Protein AF-V2WUB5-F1 (afdb_monomer_lite)

Structure (mmCIF, N/CA/C/O backbone):
data_AF-V2WUB5-F1
#
_entry.id   AF-V2WUB5-F1
#
loop_
_atom_site.group_PDB
_atom_site.id
_atom_site.type_symbol
_atom_site.label_atom_id
_atom_site.label_alt_id
_atom_site.label_comp_id
_atom_site.label_asym_id
_atom_site.label_entity_id
_atom_site.label_seq_id
_atom_site.pdbx_PDB_ins_code
_atom_site.Cartn_x
_atom_site.Cartn_y
_atom_site.Cartn_z
_atom_site.occupancy
_atom_site.B_iso_or_equiv
_atom_site.auth_seq_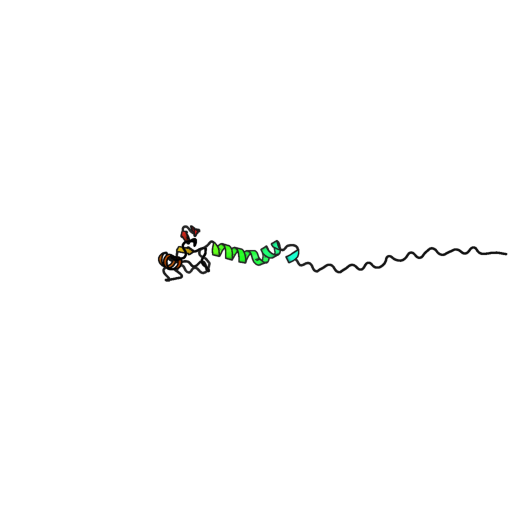id
_atom_site.auth_comp_id
_atom_site.auth_asym_id
_atom_site.auth_atom_id
_atom_site.pdbx_PDB_model_num
ATOM 1 N N . MET A 1 1 ? 52.604 6.170 -103.3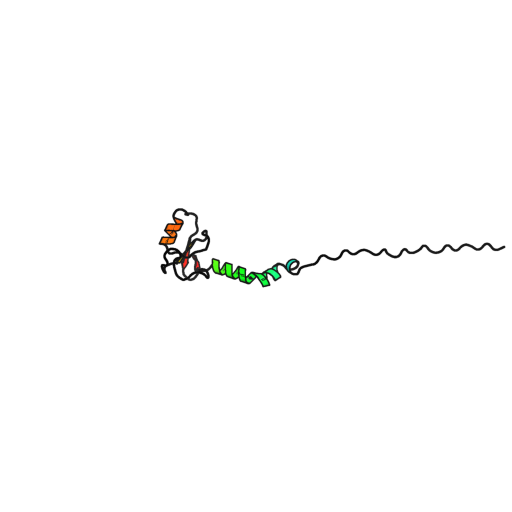36 1.00 46.12 1 MET A N 1
ATOM 2 C CA . MET A 1 1 ? 52.051 7.366 -102.669 1.00 46.12 1 MET A CA 1
ATOM 3 C C . MET A 1 1 ? 50.976 6.858 -101.734 1.00 46.12 1 MET A C 1
ATOM 5 O O . MET A 1 1 ? 49.838 6.684 -102.141 1.00 46.12 1 MET A O 1
ATOM 9 N N . GLU A 1 2 ? 51.414 6.445 -100.551 1.00 41.62 2 GLU A N 1
ATOM 10 C CA . GLU A 1 2 ? 50.585 5.855 -99.503 1.00 41.62 2 GLU A CA 1
ATOM 11 C C . GLU A 1 2 ? 49.946 6.977 -98.682 1.00 41.62 2 GLU A C 1
ATOM 13 O O . GLU A 1 2 ? 50.631 7.923 -98.295 1.00 41.62 2 GLU A O 1
ATOM 18 N N . THR A 1 3 ? 48.652 6.868 -98.395 1.00 45.72 3 THR A N 1
ATOM 19 C CA . THR A 1 3 ? 48.015 7.601 -97.295 1.00 45.72 3 THR A CA 1
ATOM 20 C C . THR A 1 3 ? 47.605 6.574 -96.244 1.00 45.72 3 THR A C 1
ATOM 22 O O . THR A 1 3 ? 46.828 5.680 -96.582 1.00 45.72 3 THR A O 1
ATOM 25 N N . PRO A 1 4 ? 48.110 6.650 -95.001 1.00 48.47 4 PRO A N 1
ATOM 26 C CA . PRO A 1 4 ? 47.737 5.704 -93.963 1.00 48.47 4 PRO A CA 1
ATOM 27 C C . PRO A 1 4 ? 46.370 6.078 -93.385 1.00 48.47 4 PRO A C 1
ATOM 29 O O . PRO A 1 4 ? 46.144 7.205 -92.937 1.00 48.47 4 PRO A O 1
ATOM 32 N N . GLU A 1 5 ? 45.454 5.113 -93.397 1.00 49.03 5 GLU A N 1
ATOM 33 C CA . GLU A 1 5 ? 44.174 5.196 -92.705 1.00 49.03 5 GLU A CA 1
ATOM 34 C C . GLU A 1 5 ? 44.424 5.303 -91.195 1.00 49.03 5 GLU A C 1
ATOM 36 O O . GLU A 1 5 ? 45.110 4.484 -90.581 1.00 49.03 5 GLU A O 1
ATOM 41 N N . THR A 1 6 ? 43.906 6.372 -90.596 1.00 44.94 6 THR A N 1
ATOM 42 C CA . THR A 1 6 ? 44.076 6.657 -89.172 1.00 44.94 6 THR A CA 1
ATOM 43 C C . THR A 1 6 ? 43.102 5.795 -88.374 1.00 44.94 6 THR A C 1
ATOM 45 O O . THR A 1 6 ? 41.900 6.050 -88.363 1.00 44.94 6 THR A O 1
ATOM 48 N N . VAL A 1 7 ? 43.624 4.773 -87.696 1.00 50.88 7 VAL A N 1
ATOM 49 C CA . VAL A 1 7 ? 42.880 3.979 -86.710 1.00 50.88 7 VAL A CA 1
ATOM 50 C C . VAL A 1 7 ? 42.574 4.865 -85.501 1.00 50.88 7 VAL A C 1
ATOM 52 O O . VAL A 1 7 ? 43.479 5.298 -84.788 1.00 50.88 7 VAL A O 1
ATOM 55 N N . THR A 1 8 ? 41.294 5.151 -85.266 1.00 49.06 8 THR A N 1
ATOM 56 C CA . THR A 1 8 ? 40.831 5.841 -84.056 1.00 49.06 8 THR A CA 1
ATOM 57 C C . THR A 1 8 ? 40.921 4.897 -82.852 1.00 49.06 8 THR A C 1
ATOM 59 O O . THR A 1 8 ? 40.407 3.778 -82.945 1.00 49.06 8 THR A O 1
ATOM 62 N N . PRO A 1 9 ? 41.515 5.306 -81.715 1.00 46.91 9 PRO A N 1
ATOM 63 C CA . PRO A 1 9 ? 41.536 4.469 -80.527 1.00 46.91 9 PRO A CA 1
ATOM 64 C C . PRO A 1 9 ? 40.128 4.340 -79.939 1.00 46.91 9 PRO A C 1
ATOM 66 O O . PRO A 1 9 ? 39.343 5.290 -79.937 1.00 46.91 9 PRO A O 1
ATOM 69 N N . ALA A 1 10 ? 39.820 3.135 -79.460 1.00 47.91 10 ALA A N 1
ATOM 70 C CA . ALA A 1 10 ? 38.578 2.804 -78.782 1.00 47.91 10 ALA A CA 1
ATOM 71 C C . ALA A 1 10 ? 38.353 3.729 -77.577 1.00 47.91 10 ALA A C 1
ATOM 73 O O . ALA A 1 10 ? 39.272 3.980 -76.801 1.00 47.91 10 ALA A O 1
ATOM 74 N N . ALA A 1 11 ? 37.121 4.223 -77.448 1.00 50.16 11 ALA A N 1
ATOM 75 C CA . ALA A 1 11 ? 36.694 5.111 -76.381 1.00 50.16 11 ALA A CA 1
ATOM 76 C C . ALA A 1 11 ? 37.055 4.547 -74.999 1.00 50.16 11 ALA A C 1
ATOM 78 O O . ALA A 1 11 ? 36.709 3.409 -74.673 1.00 50.16 11 ALA A O 1
ATOM 79 N N . ASP A 1 12 ? 37.718 5.380 -74.197 1.00 55.75 12 ASP A N 1
ATOM 80 C CA . ASP A 1 12 ? 38.041 5.133 -72.799 1.00 55.75 12 ASP A CA 1
ATOM 81 C C . ASP A 1 12 ? 36.807 4.647 -72.027 1.00 55.75 12 ASP A C 1
ATOM 83 O O . ASP A 1 12 ? 35.850 5.393 -71.780 1.00 55.75 12 ASP A O 1
ATOM 87 N N . VAL A 1 13 ? 36.833 3.378 -71.615 1.00 55.16 13 VAL A N 1
ATOM 88 C CA . 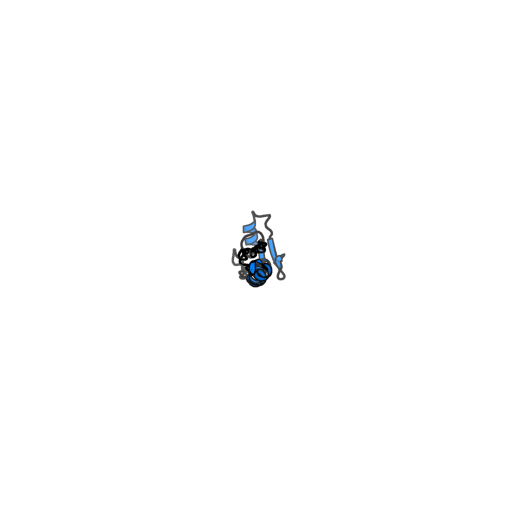VAL A 1 13 ? 35.889 2.839 -70.637 1.00 55.16 13 VAL A CA 1
ATOM 89 C C . VAL A 1 13 ? 36.194 3.535 -69.315 1.00 55.16 13 VAL A C 1
ATOM 91 O O . VAL A 1 13 ? 37.136 3.178 -68.611 1.00 55.16 13 VAL A O 1
ATOM 94 N N . LYS A 1 14 ? 35.416 4.573 -68.990 1.00 61.12 14 LYS A N 1
ATOM 95 C CA . LYS A 1 14 ? 35.484 5.240 -67.686 1.00 61.12 14 LYS A CA 1
ATOM 96 C C . LYS A 1 14 ? 35.268 4.201 -66.590 1.00 61.12 14 LYS A C 1
ATOM 98 O O . LYS A 1 14 ? 34.219 3.559 -66.543 1.00 61.12 14 LYS A O 1
ATOM 103 N N . GLU A 1 15 ? 36.259 4.064 -65.715 1.00 60.12 15 GLU A N 1
ATOM 104 C CA . GLU A 1 15 ? 36.172 3.215 -64.531 1.00 60.12 15 GLU A CA 1
ATOM 105 C C . GLU A 1 15 ? 34.910 3.558 -63.718 1.00 60.12 15 GLU A C 1
ATOM 107 O O . GLU A 1 15 ? 34.560 4.740 -63.586 1.00 60.12 15 GLU A O 1
ATOM 112 N N . PRO A 1 16 ? 34.202 2.556 -63.162 1.00 59.41 16 PRO A N 1
ATOM 113 C CA . PRO A 1 16 ? 33.015 2.805 -62.362 1.00 59.41 16 PRO A CA 1
ATOM 114 C C . PRO A 1 16 ? 33.395 3.657 -61.149 1.00 59.41 16 PRO A C 1
ATOM 116 O O . PRO A 1 16 ? 34.161 3.247 -60.276 1.00 59.41 16 PRO A O 1
ATOM 119 N N . GLY A 1 17 ? 32.856 4.877 -61.117 1.00 66.00 17 GLY A N 1
ATOM 120 C CA . GLY A 1 17 ? 33.114 5.846 -60.063 1.00 66.00 17 GLY A CA 1
ATOM 121 C C . GLY A 1 17 ? 32.863 5.249 -58.678 1.00 66.00 17 GLY A C 1
ATOM 122 O O . GLY A 1 17 ? 31.841 4.611 -58.427 1.00 66.00 17 GLY A O 1
ATOM 123 N N . LYS A 1 18 ? 33.812 5.471 -57.766 1.00 66.69 18 LYS A N 1
ATOM 124 C CA . LYS A 1 18 ? 33.789 4.980 -56.384 1.00 66.69 18 LYS A CA 1
ATOM 125 C C . LYS A 1 18 ? 32.495 5.405 -55.674 1.00 66.69 18 LYS A C 1
ATOM 127 O O . LYS A 1 18 ? 32.354 6.558 -55.263 1.00 66.69 18 LYS A O 1
ATOM 132 N N . VAL A 1 19 ? 31.557 4.471 -55.503 1.00 72.31 19 VAL A N 1
ATOM 133 C CA . VAL A 1 19 ? 30.311 4.706 -54.761 1.00 72.31 19 VAL A CA 1
ATOM 134 C C . VAL A 1 19 ? 30.654 4.906 -53.284 1.00 72.31 19 VAL A C 1
ATOM 136 O O . VAL A 1 19 ? 31.148 4.001 -52.611 1.00 72.31 19 VAL A O 1
ATOM 139 N N . LYS A 1 20 ? 30.413 6.113 -52.762 1.00 75.31 20 LYS A N 1
ATOM 140 C CA . LYS A 1 20 ? 30.593 6.425 -51.338 1.00 75.31 20 LYS A CA 1
ATOM 141 C C . LYS A 1 20 ? 29.464 5.775 -50.533 1.00 75.31 20 LYS A C 1
ATOM 143 O O . LYS A 1 20 ? 28.365 6.321 -50.456 1.00 75.31 20 LYS A O 1
ATOM 148 N N . VAL A 1 21 ? 29.727 4.620 -49.924 1.00 75.44 21 VAL A N 1
ATOM 149 C CA . VAL A 1 21 ? 28.790 3.980 -48.989 1.00 75.44 21 VAL A CA 1
ATOM 150 C C . VAL A 1 21 ? 28.826 4.742 -47.664 1.00 75.44 21 VAL A C 1
ATOM 152 O O . VAL A 1 21 ? 29.883 4.880 -47.048 1.00 75.44 21 VAL A O 1
ATOM 155 N N . LYS A 1 22 ? 27.677 5.270 -47.228 1.00 80.12 22 LYS A N 1
ATOM 156 C CA . LYS A 1 22 ? 27.554 5.902 -45.907 1.00 80.12 22 LYS A CA 1
ATOM 157 C C . LYS A 1 22 ? 27.793 4.847 -44.815 1.00 80.12 22 LYS A C 1
ATOM 159 O O . LYS A 1 22 ? 27.302 3.726 -44.962 1.00 80.12 22 LYS A O 1
ATOM 164 N N . PRO A 1 23 ? 28.502 5.176 -43.721 1.00 78.88 23 PRO A N 1
ATOM 165 C CA . PRO A 1 23 ? 28.675 4.241 -42.618 1.00 78.88 23 PRO A CA 1
ATOM 166 C C . PRO A 1 23 ? 27.306 3.867 -42.039 1.00 78.88 23 PRO A C 1
ATOM 168 O O . PRO A 1 23 ? 26.444 4.726 -41.839 1.00 78.88 23 PRO A O 1
ATOM 171 N N . LYS A 1 24 ? 27.097 2.570 -41.798 1.00 73.19 24 LYS A N 1
ATOM 172 C CA . LYS A 1 24 ? 25.865 2.066 -41.190 1.00 73.19 24 LYS A CA 1
ATOM 173 C C . LYS A 1 24 ? 25.785 2.596 -39.757 1.00 73.19 24 LYS A C 1
ATOM 175 O O . LYS A 1 24 ? 26.770 2.530 -39.024 1.00 73.19 24 LYS A O 1
ATOM 180 N N . ALA A 1 25 ? 24.630 3.140 -39.377 1.00 80.06 25 ALA A N 1
ATOM 181 C CA . ALA A 1 25 ? 24.406 3.630 -38.020 1.00 80.06 25 ALA A CA 1
ATOM 182 C C . ALA A 1 25 ? 24.697 2.521 -36.993 1.00 80.06 25 ALA A C 1
ATOM 184 O O . ALA A 1 25 ? 24.403 1.348 -37.254 1.00 80.06 25 ALA A O 1
ATOM 185 N N . LYS A 1 26 ? 25.275 2.891 -35.840 1.00 77.19 26 LYS A N 1
ATOM 186 C CA . LYS A 1 26 ? 25.471 1.962 -34.718 1.00 77.19 26 LYS A CA 1
ATOM 187 C C . LYS A 1 26 ? 24.118 1.364 -34.336 1.00 77.19 26 LYS A C 1
ATOM 189 O O . LYS A 1 26 ? 23.156 2.101 -34.139 1.00 77.19 26 LYS A O 1
ATOM 194 N N . ARG A 1 27 ? 24.060 0.036 -34.251 1.00 74.94 27 ARG A N 1
ATOM 195 C CA . ARG A 1 27 ? 22.903 -0.702 -33.744 1.00 74.94 27 ARG A CA 1
ATOM 196 C C . ARG A 1 27 ? 23.220 -1.174 -32.336 1.00 74.94 27 ARG A C 1
ATOM 198 O O . ARG A 1 27 ? 24.279 -1.761 -32.124 1.00 74.94 27 ARG A O 1
ATOM 205 N N . TYR A 1 28 ? 22.332 -0.875 -31.399 1.00 79.00 28 TYR A N 1
ATOM 206 C CA . TYR A 1 28 ? 22.421 -1.350 -30.025 1.00 79.00 28 TYR A CA 1
ATOM 207 C C . TYR A 1 28 ? 21.566 -2.607 -29.891 1.00 79.00 28 TYR A C 1
ATOM 209 O O . TYR A 1 28 ? 20.487 -2.677 -30.478 1.00 79.00 28 TYR A O 1
ATOM 217 N N . LEU A 1 29 ? 22.036 -3.586 -29.117 1.00 70.19 29 LEU A N 1
ATOM 218 C CA . LEU A 1 29 ? 21.265 -4.803 -28.833 1.00 70.19 29 LEU A CA 1
ATOM 219 C C . LEU A 1 29 ? 19.908 -4.459 -28.202 1.00 70.19 29 LEU A C 1
ATOM 221 O O . LEU A 1 29 ? 18.890 -5.018 -28.601 1.00 70.19 29 LEU A O 1
ATOM 225 N N . ASP A 1 30 ? 19.885 -3.440 -27.341 1.00 75.06 30 ASP A N 1
ATOM 226 C CA . ASP A 1 30 ? 18.667 -2.900 -26.730 1.00 75.06 30 ASP A CA 1
ATOM 227 C C . ASP A 1 30 ? 17.684 -2.302 -27.750 1.00 75.06 30 ASP A C 1
ATOM 229 O O . ASP A 1 30 ? 16.503 -2.164 -27.456 1.00 75.06 30 ASP A O 1
ATOM 233 N N . SER A 1 31 ? 18.141 -1.943 -28.956 1.00 79.56 31 SER A N 1
ATOM 234 C CA . SER A 1 31 ? 17.274 -1.441 -30.031 1.00 79.56 31 SER A CA 1
ATOM 235 C C . SER A 1 31 ? 16.710 -2.552 -30.917 1.00 79.56 31 SER A C 1
ATOM 237 O O . SER A 1 31 ? 15.582 -2.429 -31.386 1.00 79.56 31 SER A O 1
ATOM 239 N N . ASP A 1 32 ? 17.479 -3.617 -31.167 1.00 81.81 32 ASP A N 1
ATOM 240 C CA . ASP A 1 32 ? 17.060 -4.716 -32.050 1.00 81.81 32 ASP A CA 1
ATOM 241 C C . ASP A 1 32 ? 16.171 -5.737 -31.307 1.00 81.81 32 ASP A C 1
ATOM 243 O O . ASP A 1 32 ? 15.251 -6.299 -31.903 1.00 81.81 32 ASP A O 1
ATOM 247 N N . VAL A 1 33 ? 16.411 -5.958 -30.006 1.00 86.94 33 VAL A N 1
ATOM 248 C CA . VAL A 1 33 ? 15.642 -6.890 -29.155 1.00 86.94 33 VAL A CA 1
ATOM 249 C C . VAL A 1 33 ? 15.306 -6.291 -27.775 1.00 86.94 33 VAL A C 1
ATOM 251 O O . VAL A 1 33 ? 15.654 -6.866 -26.739 1.00 86.94 33 VAL A O 1
ATOM 254 N N . PRO A 1 34 ? 14.583 -5.156 -27.724 1.00 87.50 34 PRO A N 1
ATOM 255 C CA . PRO A 1 34 ? 14.319 -4.419 -26.483 1.00 87.50 34 PRO A CA 1
ATOM 256 C C . PRO A 1 34 ? 13.653 -5.267 -25.394 1.00 87.50 34 PRO A C 1
ATOM 258 O O . PRO A 1 34 ? 13.969 -5.115 -24.221 1.00 87.50 34 PRO A O 1
ATOM 261 N N . LEU A 1 35 ? 12.768 -6.199 -25.765 1.00 89.88 35 LEU A N 1
ATOM 262 C CA . LEU A 1 35 ? 12.077 -7.060 -24.800 1.00 89.88 35 LEU A CA 1
ATOM 263 C C . LEU A 1 35 ? 12.992 -8.109 -24.159 1.00 89.88 35 LEU A C 1
ATOM 265 O O . LEU A 1 35 ? 12.766 -8.467 -23.009 1.00 89.88 35 LEU A O 1
ATOM 269 N N . LEU A 1 36 ? 14.012 -8.597 -24.874 1.00 89.31 36 LEU A N 1
ATOM 270 C CA . LEU A 1 36 ? 14.984 -9.529 -24.292 1.00 89.31 36 LEU A CA 1
ATOM 271 C C . LEU A 1 36 ? 15.885 -8.791 -23.303 1.00 89.31 36 LEU A C 1
ATOM 273 O O . LEU A 1 36 ? 16.044 -9.249 -22.180 1.00 89.31 36 LEU A O 1
ATOM 277 N N . SER A 1 37 ? 16.377 -7.609 -23.688 1.00 90.12 37 SER A N 1
ATOM 278 C CA . SER A 1 37 ? 17.149 -6.750 -22.784 1.00 90.12 37 SER A CA 1
ATOM 279 C C . SER A 1 37 ? 16.334 -6.351 -21.551 1.00 90.12 37 SER A C 1
ATOM 281 O O . SER A 1 37 ? 16.820 -6.453 -20.429 1.00 90.12 37 SER A O 1
ATOM 283 N N . TRP A 1 38 ? 15.060 -5.985 -21.725 1.00 91.44 38 TRP A N 1
ATOM 284 C CA . TRP A 1 38 ? 14.178 -5.695 -20.595 1.00 91.44 38 TRP A CA 1
ATOM 285 C C . TRP A 1 38 ? 13.964 -6.913 -19.700 1.00 91.44 38 TRP A C 1
ATOM 287 O O . TRP A 1 38 ? 14.057 -6.800 -18.480 1.00 91.44 38 TRP A O 1
ATOM 297 N N . ARG A 1 39 ? 13.707 -8.082 -20.293 1.00 92.75 39 ARG A N 1
ATOM 298 C CA . ARG A 1 39 ? 13.498 -9.308 -19.526 1.00 92.75 39 ARG A CA 1
ATOM 299 C C . ARG A 1 39 ? 14.723 -9.638 -18.679 1.00 92.75 39 ARG A C 1
ATOM 301 O O . ARG A 1 39 ? 14.581 -9.951 -17.508 1.00 92.75 39 ARG A O 1
ATOM 308 N N . ASP A 1 40 ? 15.906 -9.559 -19.268 1.00 91.25 40 ASP A N 1
ATOM 309 C CA . ASP A 1 40 ? 17.126 -10.006 -18.603 1.00 91.25 40 ASP A CA 1
ATOM 310 C C . ASP A 1 40 ? 17.634 -8.972 -17.573 1.00 91.25 40 ASP A C 1
ATOM 312 O O . ASP A 1 40 ? 18.260 -9.359 -16.591 1.00 91.25 40 ASP A O 1
ATOM 316 N N . ASN A 1 41 ? 17.336 -7.675 -17.753 1.00 91.56 41 ASN A N 1
ATOM 317 C CA . ASN A 1 41 ? 17.855 -6.599 -16.893 1.00 91.56 41 ASN A CA 1
ATOM 318 C C . ASN A 1 41 ? 16.834 -5.985 -15.916 1.00 91.56 41 ASN A C 1
ATOM 320 O O . ASN A 1 41 ? 17.241 -5.353 -14.944 1.00 91.56 41 ASN A O 1
ATOM 324 N N . HIS A 1 42 ? 15.528 -6.094 -16.184 1.00 92.19 42 HIS A N 1
ATOM 325 C CA . HIS A 1 42 ? 14.491 -5.338 -15.462 1.00 92.19 42 HIS A CA 1
ATOM 326 C C . HIS A 1 42 ? 13.305 -6.185 -14.990 1.00 92.19 42 HIS A C 1
ATOM 328 O O . HIS A 1 42 ? 12.570 -5.747 -14.111 1.00 92.19 42 HIS A O 1
ATOM 334 N N . HIS A 1 43 ? 13.087 -7.382 -15.541 1.00 93.56 43 HIS A N 1
ATOM 335 C CA . HIS A 1 43 ? 11.913 -8.195 -15.205 1.00 93.56 43 HIS A CA 1
ATOM 336 C C . HIS A 1 43 ? 11.775 -8.473 -13.705 1.00 93.56 43 HIS A C 1
ATOM 338 O O . HIS A 1 43 ? 10.685 -8.309 -13.167 1.00 93.56 43 HIS A O 1
ATOM 344 N N . GLU A 1 44 ? 12.860 -8.871 -13.037 1.00 92.56 44 GLU A N 1
ATOM 345 C CA . GLU A 1 44 ? 12.835 -9.233 -11.613 1.00 92.56 44 GLU A CA 1
A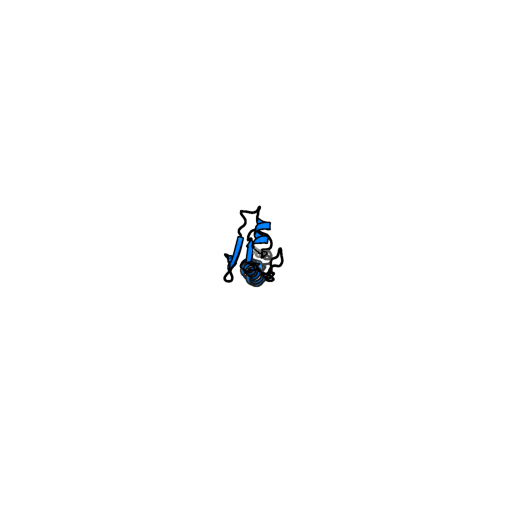TOM 346 C C . GLU A 1 44 ? 12.400 -8.058 -10.730 1.00 92.56 44 GLU A C 1
ATOM 348 O O . GLU A 1 44 ? 11.485 -8.210 -9.931 1.00 92.56 44 GLU A O 1
ATOM 353 N N . GLU A 1 45 ? 12.950 -6.861 -10.952 1.00 91.38 45 GLU A N 1
ATOM 354 C CA . GLU A 1 45 ? 12.575 -5.652 -10.206 1.00 91.38 45 GLU A CA 1
ATOM 355 C C . GLU A 1 45 ? 11.077 -5.329 -10.344 1.00 91.38 45 GLU A C 1
ATOM 357 O O . GLU A 1 45 ? 10.402 -4.988 -9.368 1.00 91.38 45 GLU A O 1
ATOM 362 N N . TYR A 1 46 ? 10.534 -5.459 -11.557 1.00 90.44 46 TYR A N 1
ATOM 363 C CA . TYR A 1 46 ? 9.116 -5.205 -11.809 1.00 90.44 46 TYR A CA 1
ATOM 364 C C . TYR A 1 46 ? 8.226 -6.286 -11.193 1.00 90.44 46 TYR A C 1
ATOM 366 O O . TYR A 1 46 ? 7.166 -5.962 -10.656 1.00 90.44 46 TYR A O 1
ATOM 374 N N . MET A 1 47 ? 8.646 -7.552 -11.254 1.00 90.31 47 MET A N 1
ATOM 375 C CA . MET A 1 47 ? 7.928 -8.659 -10.621 1.00 90.31 47 MET A CA 1
ATOM 376 C C . MET A 1 47 ? 7.905 -8.510 -9.103 1.00 90.31 47 MET A C 1
ATOM 378 O O . MET A 1 47 ? 6.839 -8.649 -8.507 1.00 90.31 47 MET A O 1
ATOM 382 N N . ASP A 1 48 ? 9.029 -8.147 -8.488 1.00 88.38 48 ASP A N 1
ATOM 383 C CA . ASP A 1 48 ? 9.112 -7.885 -7.051 1.00 88.38 48 ASP A CA 1
ATOM 384 C C . ASP A 1 48 ? 8.161 -6.762 -6.636 1.00 88.38 48 ASP A C 1
ATOM 386 O O . ASP A 1 48 ? 7.444 -6.881 -5.640 1.00 88.38 48 ASP A O 1
ATOM 390 N N . HIS A 1 49 ? 8.100 -5.684 -7.423 1.00 86.56 49 HIS A N 1
ATOM 391 C CA . HIS A 1 49 ? 7.151 -4.602 -7.179 1.00 86.56 49 HIS A CA 1
ATOM 392 C C . HIS A 1 49 ? 5.698 -5.078 -7.308 1.00 86.56 49 HIS A C 1
ATOM 394 O O . HIS A 1 49 ? 4.861 -4.731 -6.476 1.00 86.56 49 HIS A O 1
ATOM 400 N N . PHE A 1 50 ? 5.394 -5.897 -8.316 1.00 87.19 50 PHE A N 1
ATOM 401 C CA . PHE A 1 50 ? 4.051 -6.434 -8.525 1.00 87.19 50 PHE A CA 1
ATOM 402 C C . PHE A 1 50 ? 3.622 -7.334 -7.361 1.00 87.19 50 PHE A C 1
ATOM 404 O O . PHE A 1 50 ? 2.579 -7.107 -6.756 1.00 87.19 50 PHE A O 1
ATOM 411 N N . ILE A 1 51 ? 4.472 -8.285 -6.970 1.00 85.81 51 ILE A N 1
ATOM 412 C CA . ILE A 1 51 ? 4.238 -9.178 -5.826 1.00 85.81 51 ILE A CA 1
ATOM 413 C C . ILE A 1 51 ? 4.092 -8.372 -4.531 1.00 85.81 51 ILE A C 1
ATOM 415 O O . ILE A 1 51 ? 3.240 -8.681 -3.700 1.00 85.81 51 ILE A O 1
ATOM 419 N N . MET A 1 52 ? 4.882 -7.311 -4.354 1.00 83.62 52 MET A N 1
ATOM 420 C CA . MET A 1 52 ? 4.770 -6.423 -3.198 1.00 83.62 52 MET A CA 1
ATOM 421 C C . MET A 1 52 ? 3.422 -5.690 -3.155 1.00 83.62 52 MET A C 1
ATOM 423 O O . MET A 1 52 ? 2.881 -5.514 -2.065 1.00 83.62 52 MET A O 1
ATOM 427 N N . CYS A 1 53 ? 2.892 -5.261 -4.303 1.00 83.00 53 CYS A N 1
ATOM 428 C CA . CYS A 1 53 ? 1.576 -4.628 -4.400 1.00 83.00 53 CYS A CA 1
ATOM 429 C C . CYS A 1 53 ? 0.427 -5.626 -4.207 1.00 83.00 53 CYS A C 1
ATOM 431 O O . CYS A 1 53 ? -0.596 -5.262 -3.634 1.00 83.00 53 CYS A O 1
ATOM 433 N N . GLU A 1 54 ? 0.586 -6.877 -4.628 1.00 86.00 54 GLU A N 1
ATOM 434 C CA . GLU A 1 54 ? -0.423 -7.927 -4.439 1.00 86.00 54 GLU A CA 1
ATOM 435 C C . GLU A 1 54 ? -0.419 -8.493 -3.007 1.00 86.00 54 GLU A C 1
ATOM 437 O O . GLU A 1 54 ? -1.466 -8.851 -2.481 1.00 86.00 54 GLU A O 1
ATOM 442 N N . GLY A 1 55 ? 0.735 -8.536 -2.338 1.00 86.81 55 GLY A N 1
ATOM 443 C CA . GLY A 1 55 ? 0.877 -8.994 -0.953 1.00 86.81 55 GLY A CA 1
ATOM 444 C C . GLY A 1 55 ? 0.804 -7.871 0.089 1.00 86.81 55 GLY A C 1
ATOM 445 O O . GLY A 1 55 ? 0.597 -6.700 -0.225 1.00 86.81 55 GLY A O 1
ATOM 446 N N . GLN A 1 56 ? 1.016 -8.203 1.367 1.00 86.19 56 GLN A N 1
ATOM 447 C CA . GLN A 1 56 ? 1.071 -7.210 2.462 1.00 86.19 56 GLN A CA 1
ATOM 448 C C . GLN A 1 56 ? 2.244 -6.220 2.331 1.00 86.19 56 GLN A C 1
ATOM 450 O O . GLN A 1 56 ? 2.312 -5.221 3.044 1.00 86.19 56 GLN A O 1
ATOM 455 N N . GLY A 1 57 ? 3.161 -6.494 1.404 1.00 80.50 57 GLY A N 1
ATOM 456 C CA . GLY A 1 57 ? 4.331 -5.689 1.117 1.00 80.50 57 GLY A CA 1
ATOM 457 C C . GLY A 1 57 ? 5.529 -6.050 1.993 1.00 80.50 57 GLY A C 1
ATOM 458 O O . GLY A 1 57 ? 5.405 -6.420 3.157 1.00 80.50 57 GLY A O 1
ATOM 459 N N . ARG A 1 58 ? 6.736 -5.887 1.439 1.00 74.75 58 ARG A N 1
ATOM 460 C CA . ARG A 1 58 ? 8.000 -6.222 2.124 1.00 74.75 58 ARG A CA 1
ATOM 461 C C . ARG A 1 58 ? 8.247 -5.432 3.414 1.00 74.75 58 ARG A C 1
ATOM 463 O O . ARG A 1 58 ? 9.061 -5.832 4.235 1.00 74.75 58 ARG A O 1
ATOM 470 N N . MET A 1 59 ? 7.611 -4.268 3.543 1.00 74.31 59 MET A N 1
ATOM 471 C CA . MET A 1 59 ? 7.793 -3.347 4.668 1.00 74.31 59 MET A CA 1
ATOM 472 C C . MET A 1 59 ? 6.784 -3.595 5.792 1.00 74.31 59 MET A C 1
ATOM 474 O O . MET A 1 59 ? 6.825 -2.894 6.802 1.00 74.31 59 MET A O 1
ATOM 478 N N . PHE A 1 60 ? 5.864 -4.548 5.627 1.00 85.12 60 PHE A N 1
ATOM 479 C CA . PHE A 1 60 ? 4.887 -4.851 6.655 1.00 85.12 60 PHE A CA 1
ATOM 480 C C . PHE A 1 60 ? 5.540 -5.574 7.831 1.00 85.12 60 PHE A C 1
ATOM 482 O O . PHE A 1 60 ? 6.109 -6.653 7.694 1.00 85.12 60 PHE A O 1
ATOM 489 N N . THR A 1 61 ? 5.436 -4.969 9.011 1.00 86.62 61 THR A N 1
ATOM 490 C CA . THR A 1 61 ? 6.019 -5.476 10.258 1.00 86.62 61 THR A CA 1
ATOM 491 C C . THR A 1 61 ? 5.012 -6.228 11.129 1.00 86.62 61 THR A C 1
ATOM 493 O O . THR A 1 61 ? 5.274 -6.436 12.309 1.00 86.62 61 THR A O 1
ATOM 496 N N . GLY A 1 62 ? 3.835 -6.582 10.601 1.00 89.38 62 GLY A N 1
ATOM 497 C CA . GLY A 1 62 ? 2.754 -7.176 11.397 1.00 89.38 62 GLY A CA 1
ATOM 498 C C . GLY A 1 62 ? 1.923 -6.161 12.190 1.00 89.38 62 GLY A C 1
ATOM 499 O O . GLY A 1 62 ? 0.997 -6.545 12.897 1.00 89.38 62 GLY A O 1
ATOM 500 N N . THR A 1 63 ? 2.235 -4.866 12.100 1.00 94.62 63 THR A N 1
ATOM 501 C CA . THR A 1 63 ? 1.642 -3.828 12.952 1.00 94.62 63 THR A CA 1
ATOM 502 C C . THR A 1 63 ? 1.036 -2.681 12.156 1.00 94.62 63 THR A C 1
ATOM 504 O O . THR A 1 63 ? 1.382 -2.414 11.005 1.00 94.62 63 THR A O 1
ATOM 507 N N . CYS A 1 64 ? 0.079 -1.998 12.782 1.00 95.00 64 CYS A N 1
ATOM 508 C CA . CYS A 1 64 ? -0.665 -0.907 12.177 1.00 95.00 64 CYS A CA 1
ATOM 509 C C . CYS A 1 64 ? 0.253 0.295 12.026 1.00 95.00 64 CYS A C 1
ATOM 511 O O . CYS A 1 64 ? 0.801 0.786 13.013 1.00 95.00 64 CYS A O 1
ATOM 513 N N . TYR A 1 65 ? 0.327 0.846 10.818 1.00 92.88 65 TYR A N 1
ATOM 514 C CA . TYR A 1 65 ? 1.143 2.029 10.554 1.00 92.88 65 TYR A CA 1
ATOM 515 C C . TYR A 1 65 ? 0.725 3.262 11.384 1.00 92.88 65 TYR A C 1
ATOM 517 O O . TYR A 1 65 ? 1.528 4.158 11.619 1.00 92.88 65 TYR A O 1
ATOM 525 N N . GLY A 1 66 ? -0.539 3.340 11.821 1.00 92.56 66 GLY A N 1
ATOM 526 C CA . GLY A 1 66 ? -1.055 4.473 12.599 1.00 92.56 66 GLY A CA 1
ATOM 527 C C . GLY A 1 66 ? -0.878 4.348 14.114 1.00 92.56 66 GLY A C 1
ATOM 528 O O . GLY A 1 66 ? -0.556 5.334 14.768 1.00 92.56 66 GLY A O 1
ATOM 529 N N . CYS A 1 67 ? -1.111 3.158 14.676 1.00 95.06 67 CYS A N 1
ATOM 530 C CA . CYS A 1 67 ? -1.185 2.960 16.130 1.00 95.06 67 CYS A CA 1
ATOM 531 C C . CYS A 1 67 ? -0.349 1.788 16.660 1.00 95.06 67 CYS A C 1
ATOM 533 O O . CYS A 1 67 ? -0.426 1.480 17.845 1.00 95.06 67 CYS A O 1
ATOM 535 N N . VAL A 1 68 ? 0.421 1.115 15.798 1.00 95.19 68 VAL A N 1
ATOM 536 C CA . VAL A 1 68 ? 1.313 -0.010 16.141 1.00 95.19 68 VAL A CA 1
ATOM 537 C C . VAL A 1 68 ? 0.582 -1.251 16.691 1.00 95.19 68 VAL A C 1
ATOM 539 O O . VAL A 1 68 ? 1.212 -2.216 17.101 1.00 95.19 68 VAL A O 1
ATOM 542 N N . SER A 1 69 ? -0.754 -1.291 16.648 1.00 95.12 69 SER A N 1
ATOM 543 C CA . SER A 1 69 ? -1.514 -2.502 16.995 1.00 95.12 69 SER A CA 1
ATOM 544 C C . SER A 1 69 ? -1.227 -3.657 16.031 1.00 95.12 69 SER A C 1
ATOM 546 O O . SER A 1 69 ? -1.056 -3.440 14.836 1.00 95.12 69 SER A O 1
ATOM 548 N N . GLU A 1 70 ? -1.259 -4.891 16.525 1.00 93.38 70 GLU A N 1
ATOM 549 C CA . GLU A 1 70 ? -1.034 -6.116 15.733 1.00 93.38 70 GLU A CA 1
ATOM 550 C C . GLU A 1 70 ? -2.229 -6.494 14.830 1.00 93.38 70 GLU A C 1
ATOM 552 O O . GLU A 1 70 ? -2.212 -7.496 14.128 1.00 93.38 70 GLU A O 1
ATOM 557 N N . GLN A 1 71 ? -3.295 -5.687 14.818 1.00 92.56 71 GLN A N 1
ATOM 558 C CA . GLN A 1 71 ? -4.534 -5.945 14.066 1.00 92.56 71 GLN A CA 1
ATOM 559 C C . GLN A 1 71 ? -4.533 -5.257 12.692 1.00 92.56 71 GLN A C 1
ATOM 561 O O . GLN A 1 71 ? -5.551 -4.730 12.235 1.00 92.56 71 GLN A O 1
ATOM 566 N N . ALA A 1 72 ? -3.369 -5.180 12.055 1.00 94.44 72 ALA A N 1
ATOM 567 C CA . ALA A 1 72 ? -3.178 -4.463 10.803 1.00 94.44 72 ALA A CA 1
ATOM 568 C C . ALA A 1 72 ? -3.503 -5.345 9.601 1.00 94.44 72 ALA A C 1
ATOM 570 O O . ALA A 1 72 ? -2.615 -5.912 8.973 1.00 94.44 72 ALA A O 1
ATOM 571 N N . VAL A 1 73 ? -4.795 -5.459 9.308 1.00 94.81 73 VAL A N 1
ATOM 572 C CA . VAL A 1 73 ? -5.316 -6.329 8.243 1.00 94.81 73 VAL A CA 1
ATOM 573 C C . VAL A 1 73 ? -5.969 -5.559 7.100 1.00 94.81 73 VAL A C 1
ATOM 575 O O . VAL A 1 73 ? -6.341 -6.166 6.110 1.00 94.81 73 VAL A O 1
ATOM 578 N N . TYR A 1 74 ? -6.095 -4.235 7.192 1.00 95.12 74 TYR A N 1
ATOM 579 C CA . TYR A 1 74 ? -6.722 -3.434 6.143 1.00 95.12 74 TYR A CA 1
ATOM 580 C C . TYR A 1 74 ? -5.708 -2.587 5.393 1.00 95.12 74 TYR A C 1
ATOM 582 O O . TYR A 1 74 ? -4.801 -2.021 6.002 1.00 95.12 74 TYR A O 1
ATOM 590 N N . ARG A 1 75 ? -5.920 -2.397 4.095 1.00 93.81 75 ARG A N 1
ATOM 591 C CA . ARG A 1 75 ? -5.208 -1.381 3.311 1.00 93.81 75 ARG A CA 1
ATOM 592 C C . ARG A 1 75 ? -6.161 -0.643 2.387 1.00 93.81 75 ARG A C 1
ATOM 594 O O . ARG A 1 75 ? -7.306 -1.037 2.196 1.00 93.81 75 ARG A O 1
ATOM 601 N N . CYS A 1 76 ? -5.668 0.441 1.808 1.00 94.25 76 CYS A N 1
ATOM 602 C CA . CYS A 1 76 ? -6.373 1.199 0.788 1.00 94.25 76 CYS A CA 1
ATOM 603 C C . CYS A 1 76 ? -5.549 1.199 -0.497 1.00 94.25 76 CYS A C 1
ATOM 605 O O . CYS A 1 76 ? -4.378 1.580 -0.461 1.00 94.25 76 CYS A O 1
ATOM 607 N N . GLN A 1 77 ? -6.170 0.797 -1.606 1.00 92.31 77 GLN A N 1
ATOM 608 C CA . GLN A 1 77 ? -5.534 0.695 -2.924 1.00 92.31 77 GLN A CA 1
ATOM 609 C C . GLN A 1 77 ? -5.233 2.051 -3.560 1.00 92.31 77 GLN A C 1
ATOM 611 O O . GLN A 1 77 ? -4.308 2.183 -4.354 1.00 92.31 77 GLN A O 1
ATOM 616 N N . ASP A 1 78 ? -6.007 3.071 -3.202 1.00 93.06 78 ASP A N 1
ATOM 617 C CA . ASP A 1 78 ? -5.893 4.393 -3.820 1.00 93.06 78 ASP A CA 1
ATOM 618 C C . ASP A 1 78 ? -5.002 5.345 -2.996 1.00 93.06 78 ASP A C 1
ATOM 620 O O . ASP A 1 78 ? -4.643 6.433 -3.446 1.00 93.06 78 ASP A O 1
ATOM 624 N N . CYS A 1 79 ? -4.609 4.940 -1.783 1.00 91.56 79 CYS A N 1
ATOM 625 C CA . CYS A 1 79 ? -3.683 5.692 -0.941 1.00 91.56 7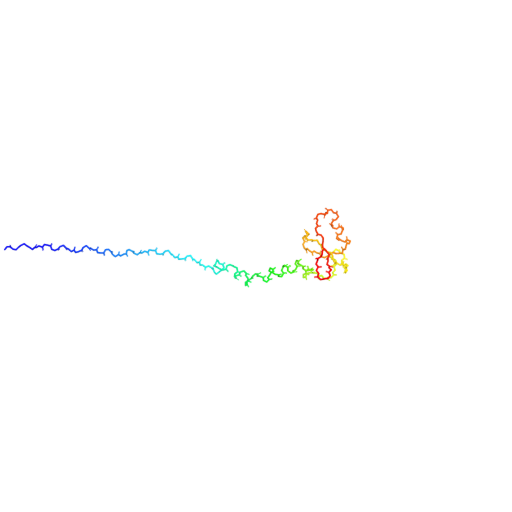9 CYS A CA 1
ATOM 626 C C . CYS A 1 79 ? -2.222 5.383 -1.283 1.00 91.56 79 CYS A C 1
ATOM 628 O O . CYS A 1 79 ? -1.821 4.235 -1.461 1.00 91.56 79 CYS A O 1
ATOM 630 N N . VAL A 1 80 ? -1.383 6.420 -1.262 1.00 86.00 80 VAL A N 1
ATOM 631 C CA . VAL A 1 80 ? 0.058 6.268 -1.485 1.00 86.00 80 VAL A CA 1
ATOM 632 C C . VAL A 1 80 ? 0.694 5.460 -0.347 1.00 86.00 80 VAL A C 1
ATOM 634 O O . VAL A 1 80 ? 0.475 5.738 0.835 1.00 86.00 80 VAL A O 1
ATOM 637 N N . GLY A 1 81 ? 1.519 4.479 -0.717 1.00 82.06 81 GLY A N 1
ATOM 638 C CA . GLY A 1 81 ? 2.350 3.702 0.206 1.00 82.06 81 GLY A CA 1
ATOM 639 C C . GLY A 1 81 ? 1.761 2.368 0.670 1.00 82.06 81 GLY A C 1
ATOM 640 O O . GLY A 1 81 ? 2.484 1.624 1.322 1.00 82.06 81 GLY A O 1
ATOM 641 N N . LEU A 1 82 ? 0.501 2.048 0.333 1.00 85.50 82 LEU A N 1
ATOM 642 C CA . LEU A 1 82 ? -0.134 0.745 0.616 1.00 85.50 82 LEU A CA 1
ATOM 643 C C . LEU A 1 82 ? 0.022 0.277 2.079 1.00 85.50 82 LEU A C 1
ATOM 645 O O . LEU A 1 82 ? 0.203 -0.903 2.365 1.00 85.50 82 LEU A O 1
ATOM 649 N N . HIS A 1 83 ? -0.027 1.216 3.026 1.00 90.62 83 HIS A N 1
ATOM 650 C CA . HIS A 1 83 ? 0.179 0.913 4.438 1.00 90.62 83 HIS A CA 1
ATOM 651 C C . HIS A 1 83 ? -0.925 0.006 4.993 1.00 90.62 83 HIS A C 1
ATOM 653 O O . HIS A 1 83 ? -2.113 0.296 4.832 1.00 90.62 83 HIS A O 1
ATOM 659 N N . MET A 1 84 ? -0.519 -1.015 5.748 1.00 93.56 84 MET A N 1
ATOM 660 C CA . MET A 1 84 ? -1.430 -1.844 6.532 1.00 93.56 84 MET A CA 1
ATOM 661 C C . MET A 1 84 ? -1.892 -1.093 7.790 1.00 93.56 84 MET A C 1
ATOM 663 O O . MET A 1 84 ? -1.102 -0.506 8.541 1.00 93.56 84 MET A O 1
ATOM 667 N N . LEU A 1 85 ? -3.198 -1.096 8.020 1.00 95.00 85 LEU A N 1
ATOM 668 C CA . LEU A 1 85 ? -3.893 -0.355 9.062 1.00 95.00 85 LEU A CA 1
ATOM 669 C C . LEU A 1 85 ? -4.861 -1.277 9.804 1.00 95.00 85 LEU A C 1
ATOM 671 O O . LEU A 1 85 ? -5.416 -2.225 9.250 1.00 95.00 85 LEU A O 1
ATOM 675 N N . CYS A 1 86 ? -5.104 -0.969 11.073 1.00 96.19 86 CYS A N 1
ATOM 676 C CA . CYS A 1 86 ? -6.253 -1.518 11.776 1.00 96.19 86 CYS A CA 1
ATOM 677 C C . CYS A 1 86 ? -7.539 -0.806 11.332 1.00 96.19 86 CYS A C 1
ATOM 679 O O . CYS A 1 86 ? -7.504 0.306 10.792 1.00 96.19 86 CYS A O 1
ATOM 681 N N . ARG A 1 87 ? -8.692 -1.419 11.620 1.00 96.00 87 ARG A N 1
ATOM 682 C CA . ARG A 1 87 ? -10.011 -0.893 11.236 1.00 96.00 87 ARG A CA 1
ATOM 683 C C . ARG A 1 87 ? -10.243 0.548 11.695 1.00 96.00 87 ARG A C 1
ATOM 685 O O . ARG A 1 87 ? -10.787 1.351 10.947 1.00 96.00 87 ARG A O 1
ATOM 692 N N . GLN A 1 88 ? -9.829 0.880 12.915 1.00 96.75 88 GLN A N 1
ATOM 693 C CA . GLN A 1 88 ? -10.019 2.218 13.470 1.00 96.75 88 GLN A CA 1
ATOM 694 C C . GLN A 1 88 ? -9.206 3.268 12.702 1.00 96.75 88 GLN A C 1
ATOM 696 O O . GLN A 1 88 ? -9.780 4.222 12.184 1.00 96.75 88 GLN A O 1
ATOM 701 N N . CYS A 1 89 ? -7.893 3.061 12.558 1.00 96.31 89 CYS A N 1
ATOM 702 C CA . CYS A 1 89 ? -7.032 3.996 11.831 1.00 96.31 89 CYS A CA 1
ATOM 703 C C . CYS A 1 89 ? -7.421 4.120 10.353 1.00 96.31 89 CYS A C 1
ATOM 705 O O . CYS A 1 89 ? -7.281 5.193 9.768 1.00 96.31 89 CYS A O 1
ATOM 707 N N . LEU A 1 90 ? -7.903 3.033 9.742 1.00 95.69 90 LEU A N 1
ATOM 708 C CA . LEU A 1 90 ? -8.443 3.055 8.387 1.00 95.69 90 LEU A CA 1
ATOM 709 C C . LEU A 1 90 ? -9.630 4.023 8.292 1.00 95.69 90 LEU A C 1
ATOM 711 O O . LEU A 1 90 ? -9.598 4.928 7.461 1.00 95.69 90 LEU A O 1
ATOM 715 N N . LEU A 1 91 ? -10.638 3.865 9.155 1.00 95.69 91 LEU A N 1
ATOM 716 C CA . LEU A 1 91 ? -11.839 4.705 9.154 1.00 95.69 91 LEU A CA 1
ATOM 717 C C . LEU A 1 91 ? -11.519 6.172 9.457 1.00 95.69 91 LEU A C 1
ATOM 719 O O . LEU A 1 91 ? -12.019 7.054 8.766 1.00 95.69 91 LEU A O 1
ATOM 723 N N . GLU A 1 92 ? -10.650 6.438 10.432 1.00 95.75 92 GLU A N 1
ATOM 724 C CA . GLU A 1 92 ? -10.222 7.801 10.779 1.00 95.75 92 GLU A CA 1
ATOM 725 C C . GLU A 1 92 ? -9.551 8.508 9.593 1.00 95.75 92 GLU A C 1
ATOM 727 O O . GLU A 1 92 ? -9.844 9.671 9.316 1.00 95.75 92 GLU A O 1
ATOM 732 N N . LYS A 1 93 ? -8.689 7.800 8.849 1.00 93.94 93 LYS A N 1
ATOM 733 C CA . LYS A 1 93 ? -8.005 8.361 7.673 1.00 93.94 93 LYS A CA 1
ATOM 734 C C . LYS A 1 93 ? -8.907 8.493 6.444 1.00 93.94 93 LYS A C 1
ATOM 736 O O . LYS A 1 93 ? -8.677 9.387 5.634 1.00 93.94 93 LYS A O 1
ATOM 741 N N . HIS A 1 94 ? -9.912 7.629 6.296 1.00 95.56 94 HIS A N 1
ATOM 742 C CA . HIS A 1 94 ? -10.749 7.553 5.090 1.00 95.56 94 HIS A CA 1
ATOM 743 C C . HIS A 1 94 ? -12.156 8.132 5.267 1.00 95.56 94 HIS A C 1
ATOM 745 O O . HIS A 1 94 ? -12.960 8.055 4.342 1.00 95.56 94 HIS A O 1
ATOM 751 N N . VAL A 1 95 ? -12.461 8.762 6.407 1.00 96.31 95 VAL A N 1
ATOM 752 C CA . VAL A 1 95 ? -13.792 9.332 6.689 1.00 96.31 95 VAL A CA 1
ATOM 753 C C . VAL A 1 95 ? -14.275 10.308 5.606 1.00 96.31 95 VAL A C 1
ATOM 755 O O . VAL A 1 95 ? -15.461 10.348 5.295 1.00 96.31 95 VAL A O 1
ATOM 758 N N . ASN A 1 96 ? -13.351 11.046 4.982 1.00 96.44 96 ASN A N 1
ATOM 759 C CA . ASN A 1 96 ? -13.635 12.008 3.912 1.00 96.44 96 ASN A CA 1
ATOM 760 C C . ASN A 1 96 ? -13.249 11.492 2.510 1.00 96.44 96 ASN A C 1
ATOM 762 O O . ASN A 1 96 ? -13.202 12.274 1.564 1.00 96.44 96 ASN A O 1
ATOM 766 N N . LEU A 1 97 ? -12.950 10.195 2.369 1.00 94.94 97 LEU A N 1
ATOM 767 C CA . LEU A 1 97 ? -12.481 9.566 1.128 1.00 94.94 97 LEU A CA 1
ATOM 768 C C . LEU A 1 97 ? -13.356 8.349 0.756 1.00 94.94 97 LEU A C 1
ATOM 770 O O . LEU A 1 97 ? -12.845 7.238 0.628 1.00 94.94 97 LEU A O 1
ATOM 774 N N . PRO A 1 98 ? -14.680 8.522 0.566 1.00 93.69 98 PRO A N 1
ATOM 775 C CA . PRO A 1 98 ? -15.622 7.407 0.411 1.00 93.69 98 PRO A CA 1
ATOM 776 C C . PRO A 1 98 ? -15.466 6.618 -0.898 1.00 93.69 98 PRO A C 1
ATOM 778 O O . PRO A 1 98 ? -16.029 5.537 -1.023 1.00 93.69 98 PRO A O 1
ATOM 781 N N . LEU A 1 99 ? -14.746 7.165 -1.882 1.00 96.38 99 LEU A N 1
ATOM 782 C CA . LEU A 1 99 ? -14.504 6.517 -3.176 1.00 96.38 99 LEU A CA 1
ATOM 783 C C . LEU A 1 99 ? -13.232 5.666 -3.197 1.00 96.38 99 LEU A C 1
ATOM 785 O O . LEU A 1 99 ? -12.968 5.007 -4.198 1.00 96.38 99 LEU A O 1
ATOM 789 N N . HIS A 1 100 ? -12.440 5.698 -2.125 1.00 95.94 100 HIS A N 1
ATOM 790 C CA . HIS A 1 100 ? -11.250 4.870 -2.030 1.00 95.94 100 HIS A CA 1
ATOM 791 C C . HIS A 1 100 ? -11.637 3.402 -1.832 1.00 95.94 100 HIS A C 1
ATOM 793 O O . HIS A 1 100 ? -12.524 3.072 -1.042 1.00 95.94 100 HIS A O 1
ATOM 799 N N . ARG A 1 101 ? -10.935 2.517 -2.529 1.00 95.00 101 ARG A N 1
ATOM 800 C CA . ARG A 1 101 ? -11.100 1.070 -2.451 1.00 95.00 101 ARG A CA 1
ATOM 801 C C . ARG A 1 101 ? -10.270 0.528 -1.302 1.00 95.00 101 ARG A C 1
ATOM 803 O O . ARG A 1 101 ? -9.050 0.695 -1.249 1.00 95.00 101 ARG A O 1
ATOM 810 N N . ILE A 1 102 ? -10.971 -0.098 -0.371 1.00 95.44 102 ILE A N 1
ATOM 811 C CA . ILE A 1 102 ? -10.408 -0.709 0.823 1.00 95.44 102 ILE A CA 1
ATOM 812 C C . ILE A 1 102 ? -10.391 -2.213 0.602 1.00 95.44 102 ILE A C 1
ATOM 814 O O . ILE A 1 102 ? -11.386 -2.763 0.140 1.00 95.44 102 ILE A O 1
ATOM 818 N N . GLU A 1 103 ? -9.287 -2.842 0.981 1.00 95.25 103 GLU A N 1
ATOM 819 C CA . GLU A 1 103 ? -9.125 -4.290 0.946 1.00 95.25 103 GLU A CA 1
ATOM 820 C C . GLU A 1 103 ? -8.812 -4.833 2.341 1.00 95.25 103 GLU A C 1
ATOM 822 O O . GLU A 1 103 ? -8.149 -4.166 3.152 1.00 95.25 103 GLU A O 1
ATOM 827 N N . GLU A 1 104 ? -9.268 -6.054 2.607 1.00 95.38 104 GLU A N 1
ATOM 828 C CA . GLU A 1 104 ? -8.942 -6.812 3.818 1.00 95.38 104 GLU A CA 1
ATOM 829 C C . GLU A 1 104 ? -8.012 -7.980 3.481 1.00 95.38 104 GLU A C 1
ATOM 831 O O . GLU A 1 104 ? -8.286 -8.759 2.571 1.00 95.38 104 GLU A O 1
ATOM 836 N N . TRP A 1 105 ? -6.923 -8.116 4.234 1.00 94.25 105 TRP A N 1
ATOM 837 C CA . TRP A 1 105 ? -6.036 -9.269 4.174 1.00 94.25 105 TRP A CA 1
ATOM 838 C C . TRP A 1 105 ? -6.651 -10.445 4.925 1.00 94.25 105 TRP A C 1
ATOM 840 O O . TRP A 1 105 ? -6.770 -10.413 6.157 1.00 94.25 105 TRP A O 1
ATOM 850 N N . ARG A 1 106 ? -7.005 -11.496 4.188 1.00 92.38 106 ARG A N 1
ATOM 851 C CA . ARG A 1 106 ? -7.559 -12.742 4.719 1.00 92.38 106 ARG A CA 1
ATOM 852 C C . ARG A 1 106 ? -7.115 -13.906 3.839 1.00 92.38 106 ARG A C 1
ATOM 854 O O . ARG A 1 106 ? -7.001 -13.747 2.635 1.00 92.38 106 ARG A O 1
ATOM 861 N N . ASP A 1 107 ? 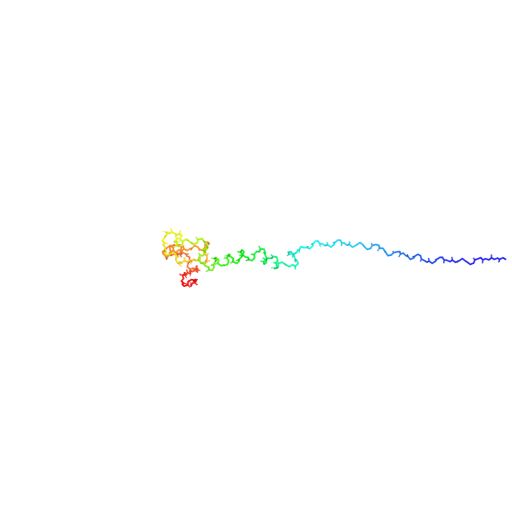-6.869 -15.068 4.442 1.00 90.19 107 ASP A N 1
ATOM 862 C CA . ASP A 1 107 ? -6.534 -16.301 3.710 1.00 90.19 107 ASP A CA 1
ATOM 863 C C . ASP A 1 107 ? -5.377 -16.115 2.703 1.00 90.19 107 ASP A C 1
ATOM 865 O O . ASP A 1 107 ? -5.411 -16.619 1.584 1.00 90.19 107 ASP A O 1
ATOM 869 N N . ASP A 1 108 ? -4.358 -15.355 3.120 1.00 87.12 108 ASP A N 1
ATOM 870 C CA . ASP A 1 108 ? -3.154 -15.023 2.347 1.00 87.12 108 ASP A CA 1
ATOM 871 C C . ASP A 1 108 ? -3.387 -14.215 1.055 1.00 87.12 108 ASP A C 1
ATOM 873 O O . ASP A 1 108 ? -2.517 -14.171 0.180 1.00 87.12 108 ASP A O 1
ATOM 877 N N . LEU A 1 109 ? -4.534 -13.538 0.936 1.00 90.31 109 LEU A N 1
ATOM 878 C CA . LEU A 1 109 ? -4.844 -12.648 -0.182 1.00 90.31 109 LEU A CA 1
ATOM 879 C C . LEU A 1 109 ? -5.710 -11.448 0.239 1.00 90.31 109 LEU A C 1
ATOM 881 O O . LEU A 1 109 ? -6.219 -11.374 1.358 1.00 90.31 109 LEU A O 1
ATOM 885 N N . PHE A 1 110 ? -5.853 -10.468 -0.655 1.00 92.25 110 PHE A N 1
ATOM 886 C CA . PHE A 1 110 ? -6.736 -9.320 -0.440 1.00 92.25 110 PHE A CA 1
ATOM 887 C C . PHE A 1 110 ? -8.123 -9.536 -1.047 1.00 92.25 110 PHE A C 1
ATOM 889 O O . PHE A 1 110 ? -8.247 -10.013 -2.177 1.00 92.25 110 PHE A O 1
ATOM 896 N N . HIS A 1 111 ? -9.147 -9.151 -0.283 1.00 91.06 111 HIS A N 1
ATOM 897 C CA . HIS A 1 111 ? -10.564 -9.181 -0.657 1.00 91.06 111 HIS A CA 1
ATOM 898 C C . HIS A 1 111 ? -11.181 -7.786 -0.717 1.00 91.06 111 HIS A C 1
ATOM 900 O O . HIS A 1 111 ? -10.785 -6.939 0.120 1.00 91.06 111 HIS A O 1
#

Radius of gyration: 37.25 Å; chains: 1; bounding box: 68×28×120 Å

Secondary structure (DSSP, 8-state):
-------PPPP---------PPPPPPPPHHHHSHHHHHHHHHHHHHHHHHHHHHSS-TT--SS-TTT--S---EEESSSTT---B-HHHHHHHHTT-TTSPEEEEETTEE-

Foldseek 3Di:
DDDDDDDDDDDDPPDDPDDDDDDDDDDDPCRVCVPVVCCVPPVVVVVLVVVQLFFQHPPDPCAAPPPRHNQQFKFWNPDPPRGGHHPVVVCVVCVVPVVIDMWGHDPRGTD

Sequence (111 aa):
METPETVTPAADVKEPGKVKVKPKAKRYLDSDVPLLSWRDNHHEEYMDHFIMCEGQGRMFTGTCYGCVSEQAVYRCQDCVGLHMLCRQCLLEKHVNLPLHRIEEWRDDLFH

pLDDT: mean 83.12, std 15.17, range [41.62, 96.75]

Organism: Moniliophthora roreri (strain MCA 2997) (NCBI:txid1381753)